Protein AF-A0A611U8C3-F1 (afdb_monomer_lite)

Structure (mmCIF, N/CA/C/O backbone):
data_AF-A0A611U8C3-F1
#
_entry.id   AF-A0A611U8C3-F1
#
loop_
_atom_site.group_PDB
_atom_site.id
_atom_site.type_symbol
_atom_site.label_atom_id
_atom_site.label_alt_id
_atom_site.label_comp_id
_atom_site.label_asym_id
_atom_site.label_entity_id
_atom_site.label_seq_id
_atom_site.pdbx_PDB_ins_code
_atom_site.Cartn_x
_atom_site.Cartn_y
_atom_site.Cartn_z
_atom_site.occupancy
_atom_site.B_iso_or_equiv
_atom_site.auth_seq_id
_atom_site.auth_comp_id
_atom_site.auth_asym_id
_atom_site.auth_atom_id
_atom_site.pdbx_PDB_model_num
ATOM 1 N N . THR A 1 1 ? -7.098 -2.490 25.914 1.00 51.88 1 THR A N 1
ATOM 2 C CA . THR A 1 1 ? -6.221 -2.801 24.763 1.00 51.88 1 THR A CA 1
ATOM 3 C C . THR A 1 1 ? -7.120 -3.167 23.606 1.00 51.88 1 THR A C 1
ATOM 5 O O . THR A 1 1 ? -8.057 -3.918 23.830 1.00 51.88 1 THR A O 1
ATOM 8 N N . LEU A 1 2 ? -6.928 -2.579 22.423 1.00 57.16 2 LEU A N 1
ATOM 9 C CA . LEU A 1 2 ? -7.667 -2.992 21.224 1.00 57.16 2 LEU A CA 1
ATOM 10 C C . LEU A 1 2 ? -7.195 -4.402 20.846 1.00 57.16 2 LEU A C 1
ATOM 12 O O . LEU A 1 2 ? -6.026 -4.580 20.510 1.00 57.16 2 LEU A O 1
ATOM 16 N N . GLU A 1 3 ? -8.072 -5.397 20.960 1.00 60.56 3 GLU A N 1
ATOM 17 C CA . GLU A 1 3 ? -7.829 -6.737 20.424 1.00 60.56 3 GLU A CA 1
ATOM 18 C C . GLU A 1 3 ? -7.961 -6.664 18.902 1.00 60.56 3 GLU A C 1
ATOM 20 O O . GLU A 1 3 ? -9.057 -6.693 18.351 1.00 60.56 3 GLU A O 1
ATOM 25 N N . ILE A 1 4 ? -6.832 -6.480 18.217 1.00 59.12 4 ILE A N 1
ATOM 26 C CA . ILE A 1 4 ? -6.778 -6.518 16.757 1.00 59.12 4 ILE A CA 1
ATOM 27 C C . ILE A 1 4 ? -6.625 -7.982 16.356 1.00 59.12 4 ILE A C 1
ATOM 29 O O . ILE A 1 4 ? -5.565 -8.575 16.559 1.00 59.12 4 ILE A O 1
ATOM 33 N N . ASN A 1 5 ? -7.677 -8.570 15.790 1.00 60.38 5 ASN A N 1
ATOM 34 C CA . ASN A 1 5 ? -7.586 -9.870 15.143 1.00 60.38 5 ASN A CA 1
ATOM 35 C C . ASN A 1 5 ? -6.719 -9.722 13.875 1.00 60.38 5 ASN A C 1
ATOM 37 O O . ASN A 1 5 ? -7.084 -8.961 12.978 1.00 60.38 5 ASN A O 1
ATOM 41 N N . PRO A 1 6 ? -5.578 -10.425 13.757 1.00 59.69 6 PRO A N 1
ATOM 42 C CA . PRO A 1 6 ? -4.686 -10.305 12.604 1.00 59.69 6 PRO A CA 1
ATOM 43 C C . PRO A 1 6 ? -5.350 -10.663 11.268 1.00 59.69 6 PRO A C 1
ATOM 45 O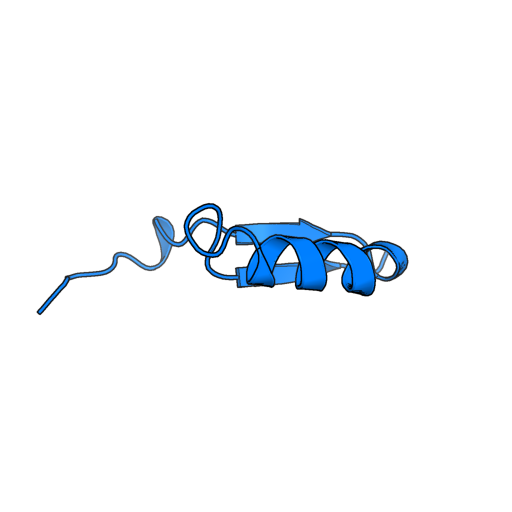 O . PRO A 1 6 ? -4.877 -10.223 10.225 1.00 59.69 6 PRO A O 1
ATOM 48 N N . GLN A 1 7 ? -6.427 -11.458 11.290 1.00 63.34 7 GLN A N 1
ATOM 49 C CA . GLN A 1 7 ? -7.210 -11.784 10.093 1.00 63.34 7 GLN A CA 1
ATOM 50 C C . GLN A 1 7 ? -8.076 -10.613 9.610 1.00 63.34 7 GLN A C 1
ATOM 52 O O . GLN A 1 7 ? -8.365 -10.533 8.420 1.00 63.34 7 GLN A O 1
ATOM 57 N N . ASP A 1 8 ? -8.421 -9.684 10.504 1.00 62.66 8 ASP A N 1
ATOM 58 C CA . ASP A 1 8 ? -9.192 -8.476 10.186 1.00 62.66 8 ASP A CA 1
ATOM 59 C C . ASP A 1 8 ? -8.283 -7.324 9.720 1.00 62.66 8 ASP A C 1
ATOM 61 O O . ASP A 1 8 ? -8.756 -6.244 9.360 1.00 62.66 8 ASP A O 1
ATOM 65 N N . VAL A 1 9 ? -6.961 -7.540 9.701 1.00 66.06 9 VAL A N 1
ATOM 66 C CA . VAL A 1 9 ? -5.984 -6.605 9.136 1.00 66.06 9 VAL A CA 1
ATOM 67 C C . VAL A 1 9 ? -6.177 -6.587 7.624 1.00 66.06 9 VAL A C 1
ATOM 69 O O . VAL A 1 9 ? -5.613 -7.397 6.885 1.00 66.06 9 VAL A O 1
ATOM 72 N N . VAL A 1 10 ? -6.991 -5.638 7.163 1.00 78.06 10 VAL A N 1
ATOM 73 C CA . VAL A 1 10 ? -7.237 -5.417 5.739 1.00 78.06 10 VAL A CA 1
ATOM 74 C C . VAL A 1 10 ? -5.893 -5.157 5.064 1.00 78.06 10 VAL A C 1
ATOM 76 O O . VAL A 1 10 ? -5.138 -4.264 5.461 1.00 78.06 10 VAL A O 1
ATOM 79 N N . SER A 1 11 ? -5.564 -5.988 4.076 1.00 86.12 11 SER A N 1
ATOM 80 C CA . SER A 1 11 ? -4.304 -5.904 3.346 1.00 86.12 11 SER A CA 1
ATOM 81 C C . SER A 1 11 ? -4.546 -5.869 1.846 1.00 86.12 11 SER A C 1
ATOM 83 O O . SER A 1 11 ? -5.469 -6.502 1.337 1.00 86.12 11 SER A O 1
ATOM 85 N N . LYS A 1 12 ? -3.709 -5.108 1.143 1.00 88.69 12 LYS A N 1
ATOM 86 C CA . LYS A 1 12 ? -3.750 -4.978 -0.314 1.00 88.69 12 LYS A CA 1
ATOM 87 C C . LYS A 1 12 ? -2.641 -5.828 -0.925 1.00 88.69 12 LYS A C 1
ATOM 89 O O . LYS A 1 12 ? -1.507 -5.783 -0.451 1.00 88.69 12 LYS A O 1
ATOM 94 N N . ILE A 1 13 ? -2.962 -6.608 -1.954 1.00 92.12 13 ILE A N 1
ATOM 95 C CA . ILE A 1 13 ? -1.977 -7.352 -2.749 1.00 92.12 13 ILE A CA 1
ATOM 96 C C . ILE A 1 13 ? -1.727 -6.560 -4.031 1.00 92.12 13 ILE A C 1
ATOM 98 O O . ILE A 1 13 ? -2.689 -6.133 -4.666 1.00 92.12 13 ILE A O 1
ATOM 102 N N . VAL A 1 14 ? -0.460 -6.339 -4.375 1.00 94.12 14 VAL A N 1
ATOM 103 C CA . VAL A 1 14 ? -0.046 -5.551 -5.547 1.00 94.12 14 VAL A CA 1
ATOM 104 C C . VAL A 1 14 ? 1.112 -6.218 -6.281 1.00 94.12 14 VAL A C 1
ATOM 106 O O . VAL A 1 14 ? 1.871 -6.984 -5.680 1.00 94.12 14 VAL A O 1
ATOM 109 N N . ASN A 1 15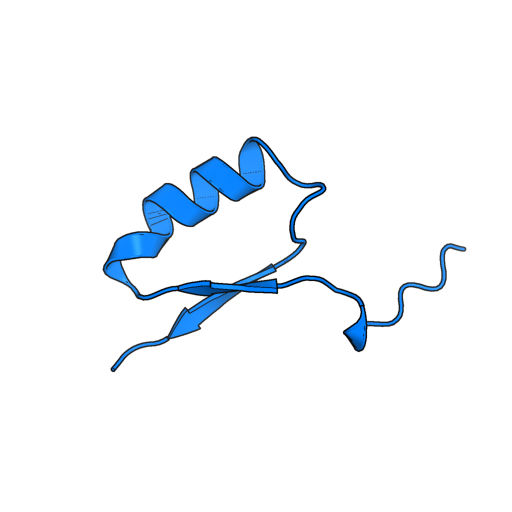 ? 1.269 -5.905 -7.564 1.00 95.38 15 ASN A N 1
ATOM 110 C CA . ASN A 1 15 ? 2.465 -6.259 -8.321 1.00 95.38 15 ASN A CA 1
ATOM 111 C C . ASN A 1 15 ? 3.632 -5.318 -7.976 1.00 95.38 15 ASN A C 1
ATOM 113 O O . ASN A 1 15 ? 3.460 -4.273 -7.342 1.00 95.38 15 ASN A O 1
ATOM 117 N N . LEU A 1 16 ? 4.848 -5.705 -8.368 1.00 93.06 16 LEU A N 1
ATOM 118 C CA . LEU A 1 16 ? 6.071 -4.985 -8.003 1.00 93.06 16 LEU A CA 1
ATOM 119 C C . LEU A 1 16 ? 6.109 -3.543 -8.548 1.00 93.06 16 LEU A C 1
ATOM 121 O O . LEU A 1 16 ? 6.589 -2.632 -7.877 1.00 93.06 16 LEU A O 1
ATOM 125 N N . ASP A 1 17 ? 5.595 -3.338 -9.756 1.00 94.94 17 ASP A N 1
ATOM 126 C CA . ASP A 1 17 ? 5.503 -2.046 -10.438 1.00 94.94 17 ASP A CA 1
ATOM 127 C C . ASP A 1 17 ? 4.490 -1.092 -9.785 1.00 94.94 17 ASP A C 1
ATOM 129 O O . ASP A 1 17 ? 4.649 0.125 -9.859 1.00 94.94 17 ASP A O 1
ATOM 133 N N . GLU A 1 18 ? 3.506 -1.631 -9.066 1.00 95.06 18 GLU A N 1
ATOM 134 C CA . GLU A 1 18 ? 2.448 -0.869 -8.396 1.00 95.06 18 GLU A CA 1
ATOM 135 C C . GLU A 1 18 ? 2.840 -0.391 -6.983 1.00 95.06 18 GLU A C 1
ATOM 137 O O . GLU A 1 18 ? 2.123 0.409 -6.371 1.00 95.06 18 GLU A O 1
ATOM 142 N N . ILE A 1 19 ? 3.985 -0.842 -6.447 1.00 93.50 19 ILE A N 1
ATOM 143 C CA . ILE A 1 19 ? 4.441 -0.504 -5.086 1.00 93.50 19 ILE A CA 1
ATOM 144 C C . ILE A 1 19 ? 4.472 1.014 -4.832 1.00 93.50 19 ILE A C 1
ATOM 146 O O . ILE A 1 19 ? 3.933 1.437 -3.804 1.00 93.50 19 ILE A O 1
ATOM 150 N N . PRO A 1 20 ? 5.055 1.863 -5.707 1.00 95.62 20 PRO A N 1
ATOM 151 C CA . PRO A 1 20 ? 5.161 3.294 -5.427 1.00 95.62 20 PRO A CA 1
ATOM 152 C C . PRO A 1 20 ? 3.802 3.971 -5.232 1.00 95.62 20 PRO A C 1
ATOM 154 O O . PRO A 1 20 ? 3.672 4.863 -4.392 1.00 95.62 20 PRO A O 1
ATOM 157 N N . ASP A 1 21 ? 2.788 3.552 -5.985 1.00 96.38 21 ASP A N 1
ATOM 158 C CA . ASP A 1 21 ? 1.454 4.139 -5.897 1.00 96.38 21 ASP A CA 1
ATOM 159 C C . ASP A 1 21 ? 0.658 3.562 -4.728 1.00 96.38 21 ASP A C 1
ATOM 161 O O . ASP A 1 21 ? -0.005 4.317 -4.015 1.00 96.38 21 ASP A O 1
ATOM 165 N N . ALA A 1 22 ? 0.809 2.266 -4.442 1.00 93.69 22 ALA A N 1
ATOM 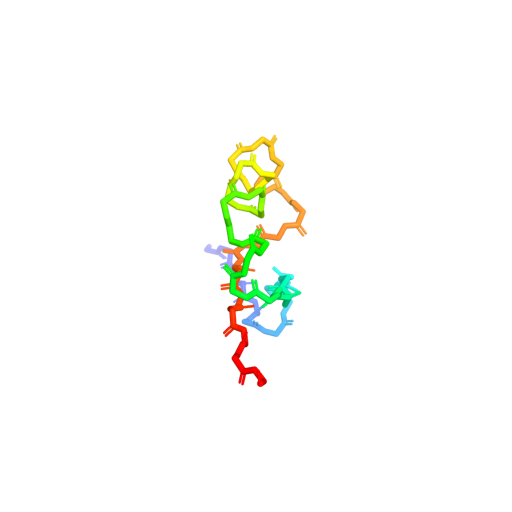166 C CA . ALA A 1 22 ? 0.201 1.646 -3.271 1.00 93.69 22 ALA A CA 1
ATOM 167 C C . ALA A 1 22 ? 0.701 2.274 -1.958 1.00 93.69 22 ALA A C 1
ATOM 169 O O . ALA A 1 22 ? -0.094 2.495 -1.044 1.00 93.69 22 ALA A O 1
ATOM 170 N N . VAL A 1 23 ? 1.993 2.623 -1.877 1.00 92.50 23 VAL A N 1
ATOM 171 C CA . VAL A 1 23 ? 2.573 3.324 -0.717 1.00 92.50 23 VAL A CA 1
ATOM 172 C C . VAL A 1 23 ? 1.977 4.725 -0.554 1.00 92.50 23 VAL A C 1
ATOM 174 O O . VAL A 1 23 ? 1.592 5.090 0.554 1.00 92.50 23 VAL A O 1
ATOM 177 N N . LYS A 1 24 ? 1.834 5.500 -1.638 1.00 95.38 24 LYS A N 1
ATOM 178 C CA . LYS A 1 24 ? 1.177 6.823 -1.576 1.00 95.38 24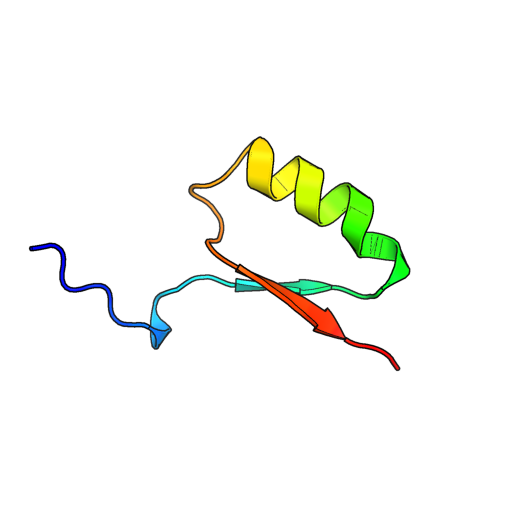 LYS A CA 1
ATOM 179 C C . LYS A 1 24 ? -0.282 6.717 -1.141 1.00 95.38 24 LYS A C 1
ATOM 181 O O . LYS A 1 24 ? -0.787 7.599 -0.454 1.00 95.38 24 LYS A O 1
ATOM 186 N N . GLU A 1 25 ? -0.977 5.675 -1.586 1.00 92.38 25 GLU A N 1
ATOM 187 C CA . GLU A 1 25 ? -2.368 5.441 -1.214 1.00 92.38 25 GLU A CA 1
ATOM 188 C C . GLU A 1 25 ? -2.487 5.046 0.267 1.00 92.38 25 GLU A C 1
ATOM 190 O O . GLU A 1 25 ? -3.376 5.558 0.939 1.00 92.38 25 GLU A O 1
ATOM 195 N N . LEU A 1 26 ? -1.561 4.233 0.795 1.00 90.81 26 LEU A N 1
ATOM 196 C CA . LEU A 1 26 ? -1.500 3.900 2.226 1.00 90.81 26 LEU A CA 1
ATOM 197 C C . LEU A 1 26 ? -1.278 5.138 3.100 1.00 90.81 26 LEU A C 1
ATOM 199 O O . LEU A 1 26 ? -1.930 5.289 4.125 1.00 90.81 26 LEU A O 1
ATOM 203 N N . ASP A 1 27 ? -0.369 6.020 2.685 1.00 91.38 27 ASP A N 1
ATOM 204 C CA . ASP A 1 27 ? -0.078 7.266 3.399 1.00 91.38 27 ASP A CA 1
ATOM 205 C C . ASP A 1 27 ? -1.294 8.209 3.422 1.00 91.38 27 ASP A C 1
ATOM 207 O O . ASP A 1 27 ? -1.597 8.823 4.443 1.00 91.38 27 ASP A O 1
ATOM 211 N N . ARG A 1 28 ? -2.046 8.281 2.314 1.00 93.94 28 ARG A N 1
ATOM 212 C CA . ARG A 1 28 ? -3.262 9.110 2.228 1.00 93.94 28 ARG A CA 1
ATOM 213 C C . ARG A 1 28 ? -4.478 8.510 2.922 1.00 93.94 28 ARG A C 1
ATOM 215 O O . ARG A 1 28 ? -5.322 9.278 3.377 1.00 93.94 28 ARG A O 1
ATOM 222 N N . TYR A 1 29 ? -4.598 7.185 2.932 1.00 89.50 29 TYR A N 1
ATOM 223 C CA . TYR A 1 29 ? -5.784 6.465 3.402 1.00 89.50 29 TYR A CA 1
ATOM 224 C C . TYR A 1 29 ? -5.412 5.288 4.322 1.00 89.50 29 TYR A C 1
ATOM 226 O O . TYR A 1 29 ? -5.730 4.131 4.010 1.00 89.50 29 TYR A O 1
ATOM 234 N N . PRO A 1 30 ? -4.736 5.545 5.457 1.00 85.19 30 PRO A N 1
ATOM 235 C CA . PRO A 1 30 ? -4.266 4.497 6.365 1.00 85.19 30 PRO A CA 1
ATOM 236 C C . PRO A 1 30 ? -5.404 3.683 7.002 1.00 85.19 30 PRO A C 1
ATOM 238 O O . PRO A 1 30 ? -5.180 2.587 7.507 1.00 85.19 30 PRO A O 1
ATOM 241 N N . GLU A 1 31 ? -6.639 4.188 6.972 1.00 84.88 31 GLU A N 1
ATOM 242 C CA . GLU A 1 31 ? -7.836 3.497 7.451 1.00 84.88 31 GLU A CA 1
ATOM 243 C C . GLU A 1 31 ? -8.316 2.369 6.526 1.00 84.88 31 GLU A C 1
ATOM 245 O O . GLU A 1 31 ? -9.072 1.502 6.963 1.00 84.88 31 GLU A O 1
ATOM 250 N N . ARG A 1 32 ? -7.909 2.373 5.247 1.00 82.69 32 ARG A N 1
ATOM 251 C CA . ARG A 1 32 ? -8.385 1.394 4.254 1.00 82.69 32 ARG A CA 1
ATOM 252 C C . ARG A 1 32 ? -7.691 0.050 4.373 1.00 82.69 32 ARG A C 1
ATOM 254 O O . ARG A 1 32 ? -8.305 -0.980 4.111 1.00 82.69 32 ARG A O 1
ATOM 261 N N . TYR A 1 33 ? -6.406 0.063 4.695 1.00 84.44 33 TYR A N 1
ATOM 262 C CA . TYR A 1 33 ? -5.606 -1.138 4.863 1.00 84.44 33 TYR A CA 1
ATOM 263 C C . TYR A 1 33 ? -4.361 -0.821 5.680 1.00 84.44 33 TYR A C 1
ATOM 265 O O . TYR A 1 33 ? -3.816 0.274 5.633 1.00 84.44 33 TYR A O 1
ATOM 273 N N . LEU A 1 34 ? -3.901 -1.819 6.423 1.00 84.19 34 LEU A N 1
ATOM 274 C CA . LEU A 1 34 ? -2.786 -1.707 7.365 1.00 84.19 34 LEU A CA 1
ATOM 275 C C . LEU A 1 34 ? -1.482 -2.281 6.794 1.00 84.19 34 LEU A C 1
ATOM 277 O O . LEU A 1 34 ? -0.407 -2.070 7.351 1.00 84.19 34 LEU A O 1
ATOM 281 N N . LYS A 1 35 ? -1.572 -3.049 5.701 1.00 88.38 35 LYS A N 1
ATOM 282 C CA . LYS A 1 35 ? -0.444 -3.765 5.096 1.00 88.38 35 LYS A CA 1
ATOM 283 C C . LYS A 1 35 ? -0.581 -3.841 3.577 1.00 88.38 35 LYS A C 1
ATOM 285 O O . LYS A 1 35 ? -1.662 -4.113 3.057 1.0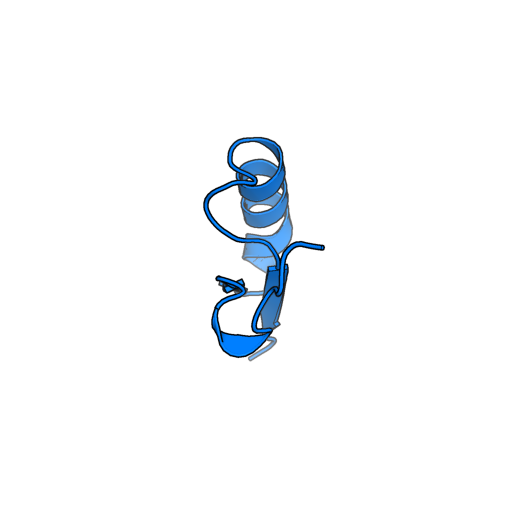0 88.38 35 LYS A O 1
ATOM 290 N N . ILE A 1 36 ? 0.543 -3.697 2.881 1.00 90.94 36 ILE A N 1
ATOM 291 C CA . ILE A 1 36 ? 0.678 -4.010 1.455 1.00 90.94 36 ILE A CA 1
ATOM 292 C C . ILE A 1 36 ? 1.536 -5.274 1.325 1.00 90.94 36 ILE A C 1
ATOM 294 O O . ILE A 1 36 ? 2.592 -5.376 1.948 1.00 90.94 36 ILE A O 1
ATOM 298 N N . ASN A 1 37 ? 1.085 -6.242 0.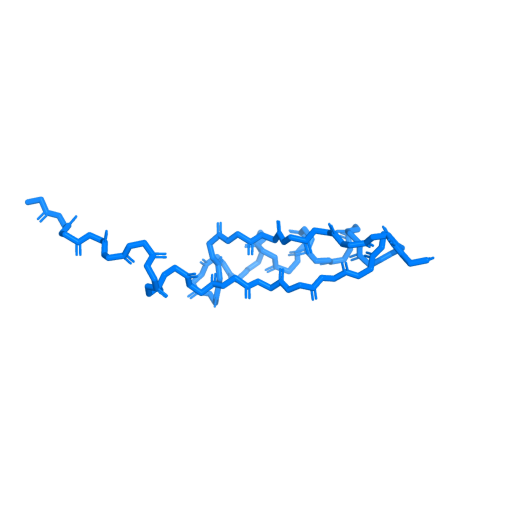532 1.00 92.00 37 ASN A N 1
ATOM 299 C CA . ASN A 1 37 ? 1.860 -7.415 0.139 1.00 92.00 37 ASN A CA 1
ATOM 300 C C . ASN A 1 37 ? 2.206 -7.282 -1.345 1.00 92.00 37 ASN A C 1
ATOM 302 O O . ASN A 1 37 ? 1.304 -7.200 -2.176 1.00 92.00 37 ASN A O 1
ATOM 306 N N . ALA A 1 38 ? 3.492 -7.273 -1.676 1.00 92.50 38 ALA A N 1
ATOM 307 C CA . ALA A 1 38 ? 3.934 -7.314 -3.063 1.00 92.50 38 ALA A CA 1
ATOM 308 C C . ALA A 1 38 ? 4.137 -8.768 -3.498 1.00 92.50 38 ALA A C 1
ATOM 310 O O . ALA A 1 38 ? 4.762 -9.547 -2.772 1.00 92.50 38 ALA A O 1
ATOM 311 N N . VAL A 1 39 ? 3.626 -9.122 -4.672 1.00 93.25 39 VAL A N 1
ATOM 312 C CA . VAL A 1 39 ? 3.885 -10.412 -5.322 1.00 93.25 39 VAL A CA 1
ATOM 313 C C . VAL A 1 39 ? 4.727 -10.203 -6.577 1.00 93.25 39 VAL A C 1
ATOM 315 O O . VAL A 1 39 ? 4.645 -9.165 -7.233 1.00 93.25 39 VAL A O 1
ATOM 318 N N . PHE A 1 40 ? 5.566 -11.190 -6.885 1.00 83.88 40 PHE A N 1
ATOM 319 C CA . PHE A 1 40 ? 6.368 -11.235 -8.102 1.00 83.88 40 PHE A CA 1
ATOM 320 C C . PHE A 1 40 ? 5.927 -12.466 -8.895 1.00 83.88 40 PHE A C 1
ATOM 322 O O . PHE A 1 40 ? 6.041 -13.586 -8.388 1.00 83.88 40 PHE A O 1
ATOM 329 N N . HIS A 1 41 ? 5.375 -12.244 -10.086 1.00 65.00 41 HIS A N 1
ATOM 330 C CA . HIS A 1 41 ? 5.004 -13.285 -11.041 1.00 65.00 41 HIS A CA 1
ATOM 331 C C . HIS A 1 41 ? 5.928 -13.240 -12.252 1.00 65.00 41 HIS A C 1
ATOM 333 O O . HIS A 1 41 ? 6.267 -12.117 -12.686 1.00 65.00 41 HIS A O 1
#

Foldseek 3Di:
DPPDDPVPQAEAEEEPVCVVVVVVCCVVCVVRGVYYHYDYD

Secondary structure (DSSP, 8-state):
-----GGG--EEEEEGGGHHHHHHHHHH-TTT-SEEEEE--

Radius of gyration: 11.56 Å; chains: 1; bounding box: 16×22×36 Å

Sequence (41 aa):
TLEINPQDVVSKIVNLDEIPDAVKELDRYPERYLKINAVFH

Organism: Salmonella enteritidis (NCBI:txid149539)

pLDDT: mean 83.19, std 13.58, range [51.88, 96.38]